Protein AF-A0A3M0CFT3-F1 (afdb_monomer)

Radius of gyration: 33.86 Å; Cα contacts (8 Å, |Δi|>4): 27; chains: 1; bounding box: 54×57×93 Å

Structure (mmCIF, N/CA/C/O backbone):
data_AF-A0A3M0CFT3-F1
#
_entry.id   AF-A0A3M0CFT3-F1
#
loop_
_atom_site.group_PDB
_atom_site.id
_atom_site.type_symbol
_atom_site.label_atom_id
_atom_site.label_alt_id
_atom_site.label_comp_id
_atom_site.label_asym_id
_atom_site.label_entity_id
_atom_site.label_seq_id
_atom_site.pdbx_PDB_ins_code
_atom_site.Cartn_x
_atom_site.Cartn_y
_atom_site.Cartn_z
_atom_site.occupancy
_atom_site.B_iso_or_equiv
_atom_site.auth_seq_id
_atom_site.auth_comp_id
_atom_site.auth_asym_id
_atom_site.auth_atom_id
_atom_site.pdbx_PDB_model_num
ATOM 1 N N . MET A 1 1 ? -23.310 -44.192 -9.454 1.00 47.38 1 MET A N 1
ATOM 2 C CA . MET A 1 1 ? -22.494 -45.035 -10.354 1.00 47.38 1 MET A CA 1
ATOM 3 C C . MET A 1 1 ? -23.302 -45.318 -11.607 1.00 47.38 1 MET A C 1
ATOM 5 O O . MET A 1 1 ? -24.281 -46.041 -11.519 1.00 47.38 1 MET A O 1
ATOM 9 N N . ALA A 1 2 ? -22.932 -44.720 -12.737 1.00 40.00 2 ALA A N 1
ATOM 10 C CA . ALA A 1 2 ? -23.411 -45.119 -14.058 1.00 40.00 2 ALA A CA 1
ATOM 11 C C . ALA A 1 2 ? -22.353 -44.687 -15.081 1.00 40.00 2 ALA A C 1
ATOM 13 O O . ALA A 1 2 ? -22.291 -43.529 -15.481 1.00 40.00 2 ALA A O 1
ATOM 14 N N . GLN A 1 3 ? -21.453 -45.614 -15.410 1.00 40.75 3 GLN A N 1
ATOM 15 C CA . GLN A 1 3 ? -20.578 -45.516 -16.572 1.00 40.75 3 GLN A CA 1
ATOM 16 C C . GLN A 1 3 ? -21.315 -46.139 -17.756 1.00 40.75 3 GLN A C 1
ATOM 18 O O . GLN A 1 3 ? -21.732 -47.291 -17.663 1.00 40.75 3 GLN A O 1
ATOM 23 N N . THR A 1 4 ? -21.388 -45.427 -18.880 1.00 42.91 4 THR A N 1
ATOM 24 C CA . THR A 1 4 ? -21.589 -46.071 -20.182 1.00 42.91 4 THR A CA 1
ATOM 25 C C . THR A 1 4 ? -20.719 -45.387 -21.225 1.00 42.91 4 THR A C 1
ATOM 27 O O . THR A 1 4 ? -20.820 -44.192 -21.483 1.00 42.91 4 THR A O 1
ATOM 30 N N . LYS A 1 5 ? -19.813 -46.196 -21.763 1.00 43.72 5 LYS A N 1
ATOM 31 C CA . LYS A 1 5 ? -18.823 -45.954 -22.807 1.00 43.72 5 LYS A CA 1
ATOM 32 C C . LYS A 1 5 ? -19.470 -46.273 -24.151 1.00 43.72 5 LYS A C 1
ATOM 34 O O . LYS A 1 5 ? -19.984 -47.377 -24.286 1.00 43.72 5 LYS A O 1
ATOM 39 N N . THR A 1 6 ? -19.379 -45.411 -25.163 1.00 37.44 6 THR A N 1
ATOM 40 C CA . THR A 1 6 ? -19.392 -45.848 -26.575 1.00 37.44 6 THR A CA 1
ATOM 41 C C . THR A 1 6 ? -18.666 -44.823 -27.444 1.00 37.44 6 THR A C 1
ATOM 43 O O . THR A 1 6 ? -19.000 -43.643 -27.456 1.00 37.44 6 THR A O 1
ATOM 46 N N . ALA A 1 7 ? -17.633 -45.306 -28.129 1.00 40.47 7 ALA A N 1
ATOM 47 C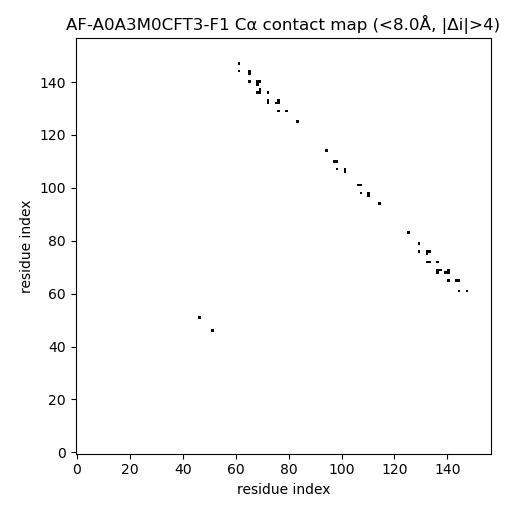 CA . ALA A 1 7 ? -16.863 -44.602 -29.139 1.00 40.47 7 ALA A CA 1
ATOM 48 C C . ALA A 1 7 ? -17.605 -44.620 -30.481 1.00 40.47 7 ALA A C 1
ATOM 50 O O . ALA A 1 7 ? -18.263 -45.608 -30.797 1.00 40.47 7 ALA A O 1
ATOM 51 N N . SER A 1 8 ? -17.407 -43.595 -31.309 1.00 36.44 8 SER A N 1
ATOM 52 C CA . SER A 1 8 ? -17.601 -43.731 -32.752 1.00 36.44 8 SER A CA 1
ATOM 53 C C . SER A 1 8 ? -16.526 -42.939 -33.487 1.00 36.44 8 SER A C 1
ATOM 55 O O . SER A 1 8 ? -16.584 -41.718 -33.606 1.00 36.44 8 SER A O 1
ATOM 57 N N . GLN A 1 9 ? -15.510 -43.671 -33.941 1.00 35.62 9 GLN A N 1
ATOM 58 C CA . GLN A 1 9 ? -14.602 -43.255 -35.001 1.00 35.62 9 GLN A CA 1
ATOM 59 C C . GLN A 1 9 ? -15.404 -43.148 -36.300 1.00 35.62 9 GLN A C 1
ATOM 61 O O . GLN A 1 9 ? -16.132 -44.072 -36.649 1.00 35.62 9 GLN A O 1
ATOM 66 N N . THR A 1 10 ? -15.239 -42.051 -37.035 1.00 33.78 10 THR A N 1
ATOM 67 C CA . THR A 1 10 ? -15.544 -42.023 -38.469 1.00 33.78 10 THR A CA 1
ATOM 68 C C . THR A 1 10 ? -14.298 -41.558 -39.197 1.00 33.78 10 THR A C 1
ATOM 70 O O . THR A 1 10 ? -13.825 -40.438 -39.031 1.00 33.78 10 THR A O 1
ATOM 73 N N . SER A 1 11 ? -13.748 -42.492 -39.959 1.00 37.16 11 SER A N 1
ATOM 74 C CA . SER A 1 11 ? -12.721 -42.306 -40.965 1.00 37.16 11 SER A CA 1
ATOM 75 C C . SER A 1 11 ? -13.270 -41.525 -42.157 1.00 37.16 11 SER A C 1
ATOM 77 O O . SER A 1 11 ? -14.293 -41.913 -42.718 1.00 37.16 11 SER A O 1
ATOM 79 N N . THR A 1 12 ? -12.515 -40.545 -42.643 1.00 33.28 12 THR A N 1
ATOM 80 C CA . THR A 1 12 ? -12.569 -40.156 -44.057 1.00 33.28 12 THR A CA 1
ATOM 81 C C . THR A 1 12 ? -11.146 -40.056 -44.572 1.00 33.28 12 THR A C 1
ATOM 83 O O . THR A 1 12 ? -10.429 -39.085 -44.350 1.00 33.28 12 THR A O 1
ATOM 86 N N . SER A 1 13 ? -10.746 -41.153 -45.207 1.00 37.06 13 SER A N 1
ATOM 87 C CA . SER A 1 13 ? -9.619 -41.247 -46.117 1.00 37.06 13 SER A CA 1
ATOM 88 C C . SER A 1 13 ? -9.967 -40.509 -47.411 1.00 37.06 13 SER A C 1
ATOM 90 O O . SER A 1 13 ? -11.092 -40.623 -47.897 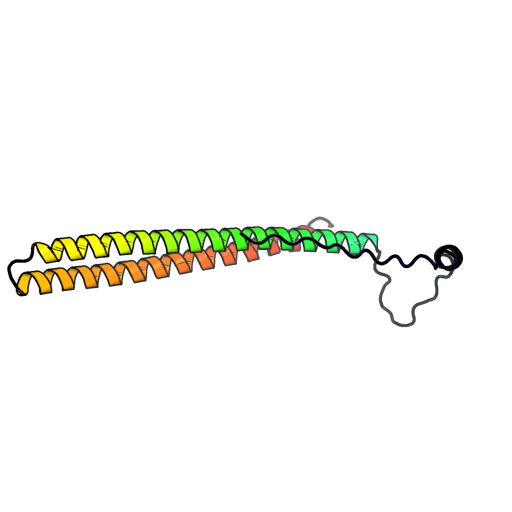1.00 37.06 13 SER A O 1
ATOM 92 N N . GLY A 1 14 ? -8.994 -39.794 -47.977 1.00 35.03 14 GLY A N 1
ATOM 93 C CA . GLY A 1 14 ? -9.012 -39.397 -49.384 1.00 35.03 14 GLY A CA 1
ATOM 94 C C . GLY A 1 14 ? -8.907 -37.899 -49.650 1.00 35.03 14 GLY A C 1
ATOM 95 O O . GLY A 1 14 ? -9.930 -37.262 -49.868 1.00 35.03 14 GLY A O 1
ATOM 96 N N . LYS A 1 15 ? -7.673 -37.367 -49.737 1.00 39.06 15 LYS A N 1
ATOM 97 C CA . LYS A 1 15 ? -7.264 -36.391 -50.780 1.00 39.06 15 LYS A CA 1
ATOM 98 C C . LYS A 1 15 ? -5.748 -36.108 -50.808 1.00 39.06 15 LYS A C 1
ATOM 100 O O . LYS A 1 15 ? -5.316 -34.963 -50.891 1.00 39.06 15 LYS A O 1
ATOM 105 N N . THR A 1 16 ? -4.901 -37.134 -50.768 1.00 38.12 16 THR A N 1
ATOM 106 C CA . THR A 1 16 ? -3.455 -36.997 -51.031 1.00 38.12 16 THR A CA 1
ATOM 107 C C . THR A 1 16 ? -3.179 -37.095 -52.532 1.00 38.12 16 THR A C 1
ATOM 109 O O . THR A 1 16 ? -2.776 -38.143 -53.020 1.00 38.12 16 THR A O 1
ATOM 112 N N . ALA A 1 17 ? -3.453 -36.021 -53.277 1.00 40.12 17 ALA A N 1
ATOM 113 C CA . ALA A 1 17 ? -2.980 -35.868 -54.665 1.00 40.12 17 ALA A CA 1
ATOM 114 C C . ALA A 1 17 ? -2.908 -34.405 -55.157 1.00 40.12 17 ALA A C 1
ATOM 116 O O . ALA A 1 17 ? -2.616 -34.173 -56.321 1.00 40.12 17 ALA A O 1
ATOM 117 N N . ALA A 1 18 ? -3.172 -33.409 -54.301 1.00 40.41 18 ALA A N 1
ATOM 118 C CA . ALA A 1 18 ? -3.172 -31.990 -54.693 1.00 40.41 18 ALA A CA 1
ATOM 119 C C . ALA A 1 18 ? -2.116 -31.139 -53.956 1.00 40.41 18 ALA A C 1
ATOM 121 O O . ALA A 1 18 ? -2.059 -29.929 -54.148 1.00 40.41 18 ALA A O 1
ATOM 122 N N . ALA A 1 19 ? -1.290 -31.755 -53.102 1.00 44.41 19 ALA A N 1
ATOM 123 C CA . ALA A 1 19 ? -0.363 -31.041 -52.222 1.00 44.41 19 ALA A CA 1
ATOM 124 C C . ALA A 1 19 ? 1.092 -30.983 -52.728 1.00 44.41 19 ALA A C 1
ATOM 126 O O . ALA A 1 19 ? 1.862 -30.192 -52.194 1.00 44.41 19 ALA A O 1
ATOM 127 N N . SER A 1 20 ? 1.489 -31.756 -53.753 1.00 47.47 20 SER A N 1
ATOM 128 C CA . SER A 1 20 ? 2.872 -31.692 -54.267 1.00 47.47 20 SER A CA 1
ATOM 129 C C . SER A 1 20 ? 3.065 -30.678 -55.400 1.00 47.47 20 SER A C 1
ATOM 131 O O . SER A 1 20 ? 4.147 -30.114 -55.514 1.00 47.47 20 SER A O 1
ATOM 133 N N . ASP A 1 21 ? 2.021 -30.355 -56.171 1.00 40.84 21 ASP A N 1
ATOM 134 C CA . ASP A 1 21 ? 2.101 -29.333 -57.232 1.00 40.84 21 ASP A CA 1
ATOM 135 C C . ASP A 1 21 ? 2.067 -27.895 -56.685 1.00 40.84 21 ASP A C 1
ATOM 137 O O . ASP A 1 21 ? 2.684 -26.982 -57.238 1.00 40.84 21 ASP A O 1
ATOM 141 N N . ALA A 1 22 ? 1.396 -27.676 -55.549 1.00 44.34 22 ALA A N 1
ATOM 142 C CA . ALA A 1 22 ? 1.347 -26.367 -54.894 1.00 44.34 22 ALA A CA 1
ATOM 143 C C . ALA A 1 22 ? 2.680 -25.984 -54.219 1.00 44.34 22 ALA A C 1
ATOM 145 O O . ALA A 1 22 ? 2.989 -24.797 -54.098 1.00 44.34 22 ALA A O 1
ATOM 146 N N . ALA A 1 23 ? 3.488 -26.977 -53.828 1.00 45.41 23 ALA A N 1
ATOM 147 C CA . ALA A 1 23 ? 4.794 -26.771 -53.202 1.00 45.41 23 ALA A CA 1
ATOM 148 C C . ALA A 1 23 ? 5.902 -26.475 -54.231 1.00 45.41 23 ALA A C 1
ATOM 150 O O . ALA A 1 23 ? 6.835 -25.728 -53.945 1.00 45.41 23 ALA A O 1
ATOM 151 N N . GLN A 1 24 ? 5.788 -26.997 -55.457 1.00 45.59 24 GLN A N 1
ATOM 152 C CA . GLN A 1 24 ? 6.793 -26.754 -56.497 1.00 45.59 24 GLN A CA 1
ATOM 153 C C . GLN A 1 24 ? 6.572 -25.419 -57.229 1.00 45.59 24 GLN A C 1
ATOM 155 O O . GLN A 1 24 ? 7.529 -24.789 -57.681 1.00 45.59 24 GLN A O 1
ATOM 160 N N . LYS A 1 25 ? 5.325 -24.925 -57.271 1.00 41.91 25 LYS A N 1
ATOM 161 C CA . LYS A 1 25 ? 4.987 -23.631 -57.889 1.00 41.91 25 LYS A CA 1
ATOM 162 C C . LYS A 1 25 ? 5.319 -22.416 -57.010 1.00 41.91 25 LYS A C 1
ATOM 164 O O . LYS A 1 25 ? 5.491 -21.323 -57.539 1.00 41.91 25 LYS A O 1
ATOM 169 N N . THR A 1 26 ? 5.453 -22.601 -55.696 1.00 44.72 26 THR A N 1
ATOM 170 C CA . THR A 1 26 ? 5.869 -21.550 -54.748 1.00 44.72 26 THR A CA 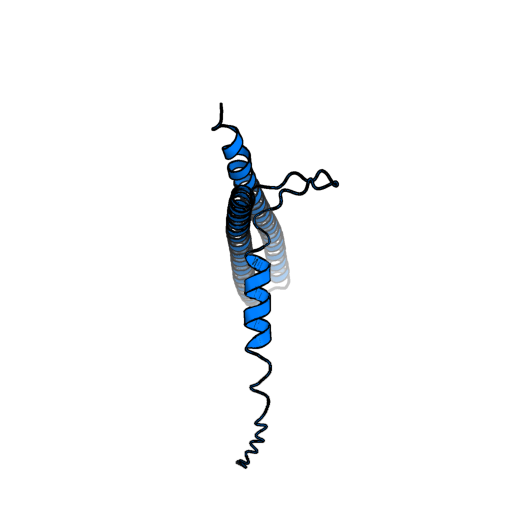1
ATOM 171 C C . THR A 1 26 ? 7.388 -21.431 -54.613 1.00 44.72 26 THR A C 1
ATOM 173 O O . THR A 1 26 ? 7.882 -20.335 -54.373 1.00 44.72 26 THR A O 1
ATOM 176 N N . ALA A 1 27 ? 8.157 -22.495 -54.863 1.00 42.62 27 ALA A N 1
ATOM 177 C CA . ALA A 1 27 ? 9.621 -22.407 -54.895 1.00 42.62 27 ALA A CA 1
ATOM 178 C C . ALA A 1 27 ? 10.137 -21.647 -56.136 1.00 42.62 27 ALA A C 1
ATOM 180 O O . ALA A 1 27 ? 11.070 -20.853 -56.038 1.00 42.62 27 ALA A O 1
ATOM 181 N N . ALA A 1 28 ? 9.483 -21.813 -57.292 1.00 36.81 28 ALA A N 1
ATOM 182 C CA . ALA A 1 28 ? 9.875 -21.136 -58.531 1.00 36.81 28 ALA A CA 1
ATOM 183 C C . ALA A 1 28 ? 9.555 -19.626 -58.551 1.00 36.81 28 ALA A C 1
ATOM 185 O O . ALA A 1 28 ? 10.189 -18.885 -59.300 1.00 36.81 28 ALA A O 1
ATOM 186 N N . SER A 1 29 ? 8.616 -19.141 -57.724 1.00 41.91 29 SER A N 1
ATOM 187 C CA . SER A 1 29 ? 8.320 -17.700 -57.634 1.00 41.91 29 SER A CA 1
ATOM 188 C C . SER A 1 29 ? 9.198 -16.955 -56.627 1.00 41.91 29 SER A C 1
ATOM 190 O O . SER A 1 29 ? 9.215 -15.729 -56.644 1.00 41.91 29 SER A O 1
ATOM 192 N N . VAL A 1 30 ? 9.926 -17.666 -55.758 1.00 45.38 30 VAL A N 1
ATOM 193 C CA . VAL A 1 30 ? 10.843 -17.047 -54.784 1.00 45.38 30 VAL A CA 1
ATOM 194 C C . VAL A 1 30 ? 12.225 -16.812 -55.400 1.00 45.38 30 VAL A C 1
ATOM 196 O O . VAL A 1 30 ? 12.860 -15.809 -55.095 1.00 45.38 30 VAL A O 1
ATOM 199 N N . THR A 1 31 ? 12.676 -17.652 -56.337 1.00 36.06 31 THR A N 1
ATOM 200 C CA . THR A 1 31 ? 13.990 -17.471 -56.988 1.00 36.06 31 THR A CA 1
ATOM 201 C C . THR A 1 31 ? 13.975 -16.446 -58.133 1.00 36.06 31 THR A C 1
ATOM 203 O O . THR A 1 31 ? 15.020 -15.916 -58.493 1.00 36.06 31 THR A O 1
ATOM 206 N N . ALA A 1 32 ? 12.805 -16.104 -58.685 1.00 35.16 32 ALA A N 1
ATOM 207 C CA . ALA A 1 32 ? 12.680 -15.095 -59.746 1.00 35.16 32 ALA A CA 1
ATOM 208 C C . ALA A 1 32 ? 12.543 -13.647 -59.227 1.00 35.16 32 ALA A C 1
ATOM 210 O O . ALA A 1 32 ? 12.557 -12.707 -60.019 1.00 35.16 32 ALA A O 1
ATOM 211 N N . ALA A 1 33 ? 12.421 -13.446 -57.911 1.00 37.88 33 ALA A N 1
ATOM 212 C CA . ALA A 1 33 ? 12.219 -12.124 -57.314 1.00 37.88 33 ALA A CA 1
ATOM 213 C C . ALA A 1 33 ? 13.526 -11.406 -56.915 1.00 37.88 33 ALA A C 1
ATOM 215 O O . ALA A 1 33 ? 13.472 -10.298 -56.391 1.00 37.88 33 ALA A O 1
ATOM 216 N N . THR A 1 34 ? 14.703 -11.993 -57.168 1.00 45.25 34 THR A N 1
ATOM 217 C CA . THR A 1 34 ? 16.003 -11.402 -56.781 1.00 45.25 34 THR A CA 1
ATOM 218 C C . THR A 1 34 ? 16.767 -10.776 -57.953 1.00 45.25 34 THR A C 1
ATOM 220 O O . THR A 1 34 ? 17.954 -10.484 -57.841 1.00 45.25 34 THR A O 1
ATOM 223 N N . THR A 1 35 ? 16.135 -10.543 -59.107 1.00 46.75 35 THR A N 1
ATOM 224 C CA . THR A 1 35 ? 16.833 -9.904 -60.240 1.00 46.75 35 THR A CA 1
ATOM 225 C C . THR A 1 35 ? 15.932 -8.974 -61.044 1.00 46.75 35 THR A C 1
ATOM 227 O O . THR A 1 35 ? 15.798 -9.105 -62.252 1.00 46.75 35 THR A O 1
ATOM 230 N N . ALA A 1 36 ? 15.309 -8.005 -60.376 1.00 37.84 36 ALA A N 1
ATOM 231 C CA . ALA A 1 36 ? 14.808 -6.802 -61.036 1.00 37.84 36 ALA A CA 1
ATOM 232 C C . ALA A 1 36 ? 14.623 -5.690 -60.001 1.00 37.84 36 ALA A C 1
ATOM 234 O O . ALA A 1 36 ? 13.572 -5.566 -59.372 1.00 37.84 36 ALA A O 1
ATOM 235 N N . ALA A 1 37 ? 15.661 -4.870 -59.829 1.00 51.38 37 ALA A N 1
ATOM 236 C CA . ALA A 1 37 ? 15.528 -3.556 -59.219 1.00 51.38 37 ALA A CA 1
ATOM 237 C C . ALA A 1 37 ? 14.556 -2.732 -60.079 1.00 51.38 37 ALA A C 1
ATOM 239 O O . ALA A 1 37 ? 14.929 -2.155 -61.098 1.00 51.38 37 ALA A O 1
ATOM 240 N N . THR A 1 38 ? 13.285 -2.745 -59.690 1.00 45.19 38 THR A N 1
ATOM 241 C CA . THR A 1 38 ? 12.245 -1.897 -60.268 1.00 45.19 38 THR A CA 1
ATOM 242 C C . THR A 1 38 ? 12.195 -0.636 -59.404 1.00 45.19 38 THR A C 1
ATOM 244 O O . THR A 1 38 ? 12.079 -0.771 -58.184 1.00 45.19 38 THR A O 1
ATOM 247 N N . PRO A 1 39 ? 12.313 0.582 -59.961 1.00 45.66 39 PRO A N 1
ATOM 248 C CA . PRO A 1 39 ? 12.196 1.801 -59.170 1.00 45.66 39 PRO A CA 1
ATOM 249 C C . PRO A 1 39 ? 10.768 1.889 -58.625 1.00 45.66 39 PRO A C 1
ATOM 251 O O . PRO A 1 39 ? 9.815 1.994 -59.395 1.00 45.66 39 PRO A O 1
ATOM 254 N N . ASN A 1 40 ? 10.610 1.805 -57.305 1.00 53.75 40 ASN A N 1
ATOM 255 C CA . ASN A 1 40 ? 9.320 1.995 -56.646 1.00 53.75 40 ASN A CA 1
ATOM 256 C C . ASN A 1 40 ? 8.861 3.455 -56.870 1.00 53.75 40 ASN A C 1
ATOM 258 O O . ASN A 1 40 ? 9.581 4.369 -56.466 1.00 53.75 40 ASN A O 1
ATOM 262 N N . PRO A 1 41 ? 7.692 3.718 -57.491 1.00 49.25 41 PRO A N 1
ATOM 263 C CA . PRO A 1 41 ? 7.213 5.080 -57.759 1.00 49.25 41 PRO A CA 1
ATOM 264 C C . PRO A 1 41 ? 6.554 5.743 -56.540 1.00 49.25 41 PRO A C 1
ATOM 266 O O . PRO A 1 41 ? 6.145 6.898 -56.601 1.00 49.25 41 PRO A O 1
ATOM 269 N N . ILE A 1 42 ? 6.458 5.030 -55.419 1.00 58.84 42 ILE A N 1
ATOM 270 C CA . ILE A 1 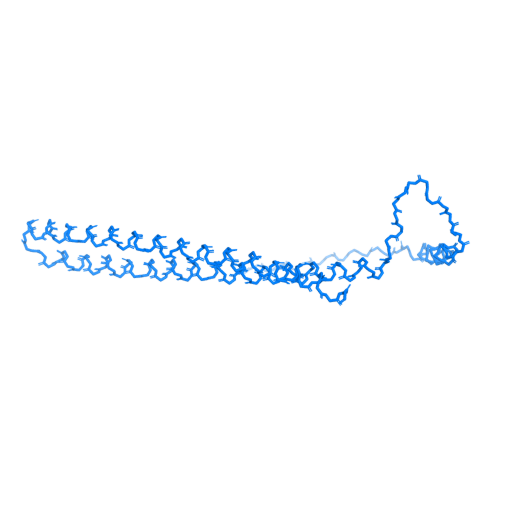42 ? 6.132 5.602 -54.117 1.00 58.84 42 ILE A CA 1
ATOM 271 C C . ILE A 1 42 ? 7.457 5.611 -53.370 1.00 58.84 42 ILE A C 1
ATOM 273 O O . ILE A 1 42 ? 7.993 4.541 -53.093 1.00 58.84 42 ILE A O 1
ATOM 277 N N . GLY A 1 43 ? 8.012 6.801 -53.129 1.00 48.56 43 GLY A N 1
ATOM 278 C CA . GLY A 1 43 ? 9.327 7.032 -52.520 1.00 48.56 43 GLY A CA 1
ATOM 279 C C . GLY A 1 43 ? 9.426 6.599 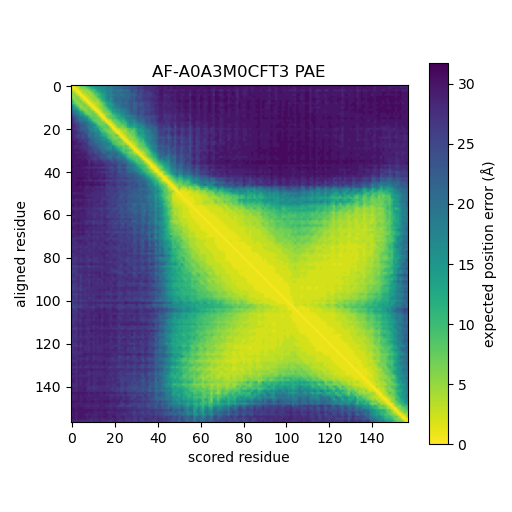-51.056 1.00 48.56 43 GLY A C 1
ATOM 280 O O . GLY A 1 43 ? 9.848 7.378 -50.210 1.00 48.56 43 GLY A O 1
ATOM 281 N N . ILE A 1 44 ? 9.017 5.371 -50.747 1.00 58.69 44 ILE A N 1
ATOM 282 C CA . ILE A 1 44 ? 9.321 4.710 -49.491 1.00 58.69 44 ILE A CA 1
ATOM 283 C C . ILE A 1 44 ? 10.736 4.158 -49.673 1.00 58.69 44 ILE A C 1
ATOM 285 O O . ILE A 1 44 ? 10.925 3.277 -50.521 1.00 58.69 44 ILE A O 1
ATOM 289 N N . PRO A 1 45 ? 11.746 4.696 -48.966 1.00 63.09 45 PRO A N 1
ATOM 290 C CA . PRO A 1 45 ? 13.089 4.145 -49.030 1.00 63.09 45 PRO A CA 1
ATOM 291 C C . PRO A 1 45 ? 13.004 2.659 -48.682 1.00 63.09 45 PRO A C 1
ATOM 293 O O . PRO A 1 45 ? 12.295 2.281 -47.747 1.00 63.09 45 PRO A O 1
ATOM 296 N N . ALA A 1 46 ? 13.682 1.814 -49.460 1.00 61.88 46 ALA A N 1
ATOM 297 C CA . ALA A 1 46 ? 13.837 0.410 -49.117 1.00 61.88 46 ALA A CA 1
ATOM 298 C C . ALA A 1 46 ? 14.533 0.362 -47.752 1.00 61.88 46 ALA A C 1
ATOM 300 O O . ALA A 1 46 ? 15.735 0.607 -47.666 1.00 61.88 46 ALA A O 1
ATOM 301 N N . MET A 1 47 ? 13.765 0.155 -46.679 1.00 61.69 47 MET A N 1
ATOM 302 C CA . MET A 1 47 ? 14.351 -0.057 -45.366 1.00 61.69 47 MET A CA 1
ATOM 303 C C . MET A 1 47 ? 15.160 -1.339 -45.456 1.00 61.69 47 MET A C 1
ATOM 305 O O . MET A 1 47 ? 14.630 -2.389 -45.821 1.00 61.69 47 MET A O 1
ATOM 309 N N . ASP A 1 48 ? 16.449 -1.218 -45.169 1.00 78.06 48 ASP A N 1
ATOM 310 C CA . ASP A 1 48 ? 17.327 -2.359 -45.010 1.00 78.06 48 ASP A CA 1
ATOM 311 C C . ASP A 1 48 ? 16.701 -3.323 -43.988 1.00 78.06 48 ASP A C 1
ATOM 313 O O . ASP A 1 48 ? 16.368 -2.938 -42.863 1.00 78.06 48 ASP A O 1
ATOM 317 N N . GLY A 1 49 ? 16.462 -4.565 -44.415 1.00 75.88 49 GLY A N 1
ATOM 318 C CA . GLY A 1 49 ? 15.798 -5.575 -43.595 1.00 75.88 49 GLY A CA 1
ATOM 319 C C . GLY A 1 49 ? 16.589 -5.888 -42.326 1.00 75.88 49 GLY A C 1
ATOM 320 O O . GLY A 1 49 ? 15.990 -6.185 -41.293 1.00 75.88 49 GLY A O 1
ATOM 321 N N . GLU A 1 50 ? 17.916 -5.754 -42.375 1.00 76.44 50 GLU A N 1
ATOM 322 C CA . GLU A 1 50 ? 18.785 -5.925 -41.212 1.00 76.44 50 GLU A CA 1
ATOM 323 C C . GLU A 1 50 ? 18.606 -4.772 -40.213 1.00 76.44 50 GLU A C 1
ATOM 325 O O . GLU A 1 50 ? 18.338 -5.015 -39.033 1.00 76.44 50 GLU A O 1
ATOM 330 N N . ALA A 1 51 ? 18.612 -3.521 -40.689 1.00 74.25 51 ALA A N 1
ATOM 331 C CA . ALA A 1 51 ? 18.306 -2.347 -39.871 1.00 74.25 51 ALA A CA 1
ATOM 332 C C . ALA A 1 51 ? 16.897 -2.402 -39.246 1.00 74.25 51 ALA A C 1
ATOM 334 O O . ALA A 1 51 ? 16.719 -2.065 -38.072 1.00 74.25 51 ALA A O 1
ATOM 335 N N . PHE A 1 52 ? 15.894 -2.879 -39.991 1.00 80.06 52 PHE A N 1
ATOM 336 C CA . PHE A 1 52 ? 14.532 -3.055 -39.477 1.00 80.06 52 PHE A CA 1
ATOM 337 C C . PHE A 1 52 ? 14.455 -4.119 -38.372 1.00 80.06 52 PHE A C 1
ATOM 339 O O . PHE A 1 52 ? 13.809 -3.902 -37.342 1.00 80.06 52 PHE A O 1
ATOM 346 N N . MET A 1 53 ? 15.127 -5.260 -38.549 1.00 82.88 53 MET A N 1
ATOM 347 C CA . MET A 1 53 ? 15.174 -6.322 -37.538 1.00 82.88 53 MET A CA 1
ATOM 348 C C . MET A 1 53 ? 15.938 -5.884 -36.282 1.00 82.88 53 MET A C 1
ATOM 350 O O . MET A 1 53 ? 15.507 -6.190 -35.166 1.00 82.88 53 MET A O 1
ATOM 354 N N . ALA A 1 54 ? 17.023 -5.120 -36.435 1.00 78.75 54 ALA A N 1
ATOM 355 C CA . ALA A 1 54 ? 17.775 -4.554 -35.317 1.00 78.75 54 ALA A CA 1
ATOM 356 C C . ALA A 1 54 ? 16.934 -3.549 -34.509 1.00 78.75 54 ALA A C 1
ATOM 358 O O . ALA A 1 54 ? 16.888 -3.630 -33.280 1.00 78.75 54 ALA A O 1
ATOM 359 N N . LEU A 1 55 ? 16.212 -2.649 -35.188 1.00 80.06 55 LEU A N 1
ATOM 360 C CA . LEU A 1 55 ? 15.290 -1.707 -34.547 1.00 80.06 55 LEU A CA 1
ATOM 361 C C . LEU A 1 55 ? 14.146 -2.438 -33.829 1.00 80.06 55 LEU A C 1
ATOM 363 O O . LEU A 1 55 ? 13.822 -2.124 -32.685 1.00 80.06 55 LEU A O 1
ATOM 367 N N . SER A 1 56 ? 13.571 -3.456 -34.471 1.00 83.38 56 SER A N 1
ATOM 368 C CA . SER A 1 56 ? 12.492 -4.264 -33.892 1.00 83.38 56 SER A CA 1
ATOM 369 C C . SER A 1 56 ? 12.948 -5.008 -32.636 1.00 83.38 56 SER A C 1
ATOM 371 O O . SER A 1 56 ? 12.234 -5.027 -31.637 1.00 83.38 56 SER A O 1
ATOM 373 N N . THR A 1 57 ? 14.161 -5.567 -32.651 1.00 86.25 57 THR A N 1
ATOM 374 C CA . THR A 1 57 ? 14.734 -6.275 -31.496 1.00 86.25 57 THR A CA 1
ATOM 375 C C . THR A 1 57 ? 14.929 -5.337 -30.304 1.00 86.25 57 THR A C 1
ATOM 377 O O . THR A 1 57 ? 14.549 -5.689 -29.188 1.00 86.25 57 THR A O 1
ATOM 380 N N . LYS A 1 58 ? 15.448 -4.123 -30.534 1.00 80.12 58 LYS A N 1
ATOM 381 C CA . LYS A 1 58 ? 15.607 -3.101 -29.485 1.00 80.12 58 LYS A CA 1
ATOM 382 C C . LYS A 1 58 ? 14.265 -2.662 -28.899 1.00 80.12 58 LYS A C 1
ATOM 384 O O . LYS A 1 58 ? 14.118 -2.619 -27.684 1.00 80.12 58 LYS A O 1
ATOM 389 N N . ASN A 1 59 ? 13.263 -2.428 -29.746 1.00 82.38 59 ASN A N 1
ATOM 390 C CA . ASN A 1 59 ? 11.922 -2.058 -29.285 1.00 82.38 59 ASN A CA 1
ATOM 391 C C . ASN A 1 59 ? 11.277 -3.162 -28.431 1.00 82.38 59 ASN A C 1
ATOM 393 O O . ASN A 1 59 ? 10.641 -2.865 -27.422 1.00 82.38 59 ASN A O 1
ATOM 397 N N . ILE A 1 60 ? 11.458 -4.435 -28.802 1.00 87.00 60 ILE A N 1
ATOM 398 C CA . ILE A 1 60 ? 10.960 -5.572 -28.013 1.00 87.00 60 ILE A CA 1
ATOM 399 C C . ILE A 1 60 ? 11.690 -5.663 -26.665 1.00 87.00 60 ILE A C 1
ATOM 401 O O . ILE A 1 60 ? 11.047 -5.921 -25.649 1.00 87.00 60 ILE A O 1
ATOM 405 N N . GLN A 1 61 ? 13.005 -5.422 -26.627 1.00 85.62 61 GLN A N 1
ATOM 406 C CA . GLN A 1 61 ? 13.773 -5.407 -25.375 1.00 85.62 61 GLN A CA 1
ATOM 407 C C . GLN A 1 61 ? 13.336 -4.272 -24.440 1.00 85.62 61 GLN A C 1
ATOM 409 O O . GLN A 1 61 ? 13.075 -4.534 -23.266 1.00 85.62 61 GLN A O 1
ATOM 414 N N . ALA A 1 62 ? 13.175 -3.054 -24.963 1.00 84.12 62 ALA A N 1
ATOM 415 C CA . ALA A 1 62 ? 12.676 -1.912 -24.198 1.00 84.12 62 ALA A CA 1
ATOM 416 C C . ALA A 1 62 ? 11.261 -2.175 -23.644 1.00 84.12 62 ALA A C 1
ATOM 418 O O . ALA A 1 62 ? 10.995 -1.950 -22.464 1.00 84.12 62 ALA A O 1
ATOM 419 N N . LEU A 1 63 ? 10.364 -2.741 -24.464 1.00 85.62 63 LEU A N 1
ATOM 420 C CA . LEU A 1 63 ? 9.017 -3.126 -24.032 1.00 85.62 63 LEU A CA 1
ATOM 421 C C . LEU A 1 63 ? 9.041 -4.206 -22.939 1.00 85.62 63 LEU A C 1
ATOM 423 O O . LEU A 1 63 ? 8.254 -4.137 -21.993 1.00 85.62 63 LEU A O 1
ATOM 427 N N . SER A 1 64 ? 9.933 -5.195 -23.053 1.00 88.06 64 SER A N 1
ATOM 428 C CA . SER A 1 64 ? 10.090 -6.243 -22.038 1.00 88.06 64 SER A CA 1
ATOM 429 C C . SER A 1 64 ? 10.517 -5.654 -20.693 1.00 88.06 64 SER A C 1
ATOM 431 O O . SER A 1 64 ? 9.905 -5.974 -19.681 1.00 88.06 64 SER A O 1
ATOM 433 N N . ARG A 1 65 ? 11.503 -4.748 -20.676 1.00 84.75 65 ARG A N 1
ATOM 434 C CA . ARG A 1 65 ? 11.971 -4.097 -19.439 1.00 84.75 65 ARG A CA 1
ATOM 435 C C . ARG A 1 65 ? 10.915 -3.194 -18.817 1.00 84.75 65 ARG A C 1
ATOM 437 O O . ARG A 1 65 ? 10.645 -3.300 -17.626 1.00 84.75 65 ARG A O 1
ATOM 444 N N . MET A 1 66 ? 10.236 -2.385 -19.632 1.00 83.94 66 MET A N 1
ATOM 445 C CA . MET A 1 66 ? 9.113 -1.571 -19.160 1.00 83.94 66 MET A CA 1
ATOM 446 C C . MET A 1 66 ? 8.023 -2.448 -18.527 1.00 83.94 66 MET A C 1
ATOM 448 O O . MET A 1 66 ? 7.441 -2.078 -17.508 1.00 83.94 66 MET A O 1
ATOM 452 N N . SER A 1 67 ? 7.768 -3.628 -19.104 1.00 87.06 67 SER A N 1
ATOM 453 C CA . SER A 1 67 ? 6.830 -4.601 -18.537 1.00 87.06 67 SER A CA 1
ATOM 454 C C . SER A 1 67 ? 7.319 -5.143 -17.193 1.00 87.06 67 SER A C 1
ATOM 456 O O . SER A 1 67 ? 6.521 -5.226 -16.263 1.00 87.06 67 SER A O 1
ATOM 458 N N . ASP A 1 68 ? 8.612 -5.443 -17.051 1.00 90.12 68 ASP A N 1
ATOM 459 C CA . ASP A 1 68 ? 9.200 -5.899 -15.786 1.00 90.12 68 ASP A CA 1
ATOM 460 C C . ASP A 1 68 ? 9.093 -4.832 -14.685 1.00 90.12 68 ASP A C 1
ATOM 462 O O . ASP A 1 68 ? 8.655 -5.138 -13.570 1.00 90.12 68 ASP A O 1
ATOM 466 N N . VAL A 1 69 ? 9.418 -3.569 -14.990 1.00 89.31 69 VAL A N 1
ATOM 467 C CA . VAL A 1 69 ? 9.280 -2.445 -14.045 1.00 89.31 69 VAL A CA 1
ATOM 468 C C . VAL A 1 69 ? 7.823 -2.239 -13.655 1.00 89.31 69 VAL A C 1
ATOM 470 O O . VAL A 1 69 ? 7.511 -2.102 -12.471 1.00 89.31 69 VAL A O 1
ATOM 473 N N . PHE A 1 70 ? 6.914 -2.264 -14.630 1.00 87.69 70 PHE A N 1
ATOM 474 C CA . PHE A 1 70 ? 5.488 -2.112 -14.375 1.00 87.69 70 PHE A CA 1
ATOM 475 C C . PHE A 1 70 ? 4.945 -3.236 -13.484 1.00 87.69 70 PHE A C 1
ATOM 477 O O . PHE A 1 70 ? 4.291 -2.960 -12.479 1.00 87.69 70 PHE A O 1
ATOM 484 N N . LEU A 1 71 ? 5.241 -4.497 -13.810 1.00 91.88 71 LEU A N 1
ATOM 485 C CA . LEU A 1 71 ? 4.782 -5.654 -13.037 1.00 91.88 71 LEU A CA 1
ATOM 486 C C . LEU A 1 71 ? 5.357 -5.652 -11.620 1.00 91.88 71 LEU A C 1
ATOM 488 O O . LEU A 1 71 ? 4.623 -5.904 -10.663 1.00 91.88 71 LEU A O 1
ATOM 492 N N . THR A 1 72 ? 6.637 -5.305 -11.472 1.00 91.88 72 THR A N 1
ATOM 493 C CA . THR A 1 72 ? 7.272 -5.132 -10.158 1.00 91.88 72 THR A CA 1
ATOM 494 C C . THR A 1 72 ? 6.589 -4.017 -9.370 1.00 91.88 72 THR A C 1
ATOM 496 O O . THR A 1 72 ? 6.284 -4.178 -8.189 1.00 91.88 72 THR A O 1
ATOM 499 N N . GLY A 1 73 ? 6.276 -2.901 -10.029 1.00 90.50 73 GLY A N 1
ATOM 500 C CA . GLY A 1 73 ? 5.571 -1.790 -9.410 1.00 90.50 73 GLY A CA 1
ATOM 501 C C . GLY A 1 73 ? 4.172 -2.163 -8.918 1.00 90.50 73 GLY A C 1
ATOM 502 O O . GLY A 1 73 ? 3.813 -1.854 -7.781 1.00 90.50 73 GLY A O 1
ATOM 503 N N . VAL A 1 74 ? 3.405 -2.892 -9.735 1.00 89.62 74 VAL A N 1
ATOM 504 C CA . VAL A 1 74 ? 2.085 -3.423 -9.359 1.00 89.62 74 VAL A CA 1
ATOM 505 C C . VAL A 1 74 ? 2.198 -4.388 -8.179 1.00 89.62 74 VAL A C 1
ATOM 507 O O . VAL A 1 74 ? 1.401 -4.297 -7.245 1.00 89.62 74 VAL A O 1
ATOM 510 N N . ALA A 1 75 ? 3.192 -5.278 -8.183 1.00 93.31 75 ALA A N 1
ATOM 511 C CA . ALA A 1 75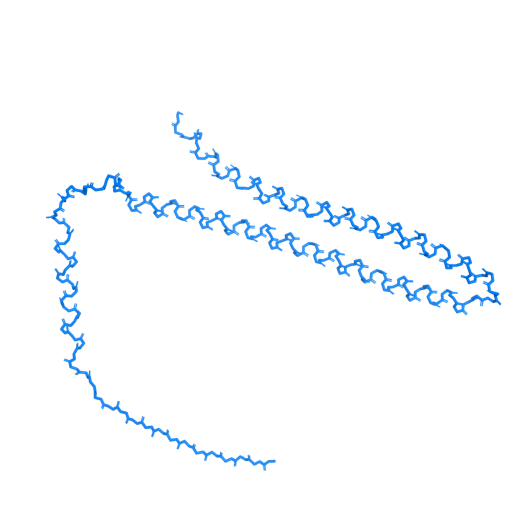 ? 3.423 -6.207 -7.081 1.00 93.31 75 ALA A CA 1
ATOM 512 C C . ALA A 1 75 ? 3.722 -5.470 -5.764 1.00 93.31 75 ALA A C 1
ATOM 514 O O . ALA A 1 75 ? 3.149 -5.815 -4.732 1.00 93.31 75 ALA A O 1
ATOM 515 N N . ASN A 1 76 ? 4.539 -4.414 -5.804 1.00 92.31 76 ASN A N 1
ATOM 516 C CA . ASN A 1 76 ? 4.859 -3.602 -4.627 1.00 92.31 76 ASN A CA 1
ATOM 517 C C . ASN A 1 76 ? 3.622 -2.880 -4.073 1.00 92.31 76 ASN A C 1
ATOM 519 O O . ASN A 1 76 ? 3.359 -2.936 -2.873 1.00 92.31 76 ASN A O 1
ATOM 523 N N . VAL A 1 77 ? 2.822 -2.256 -4.944 1.00 90.50 77 VAL A N 1
ATOM 524 C CA . VAL A 1 77 ? 1.557 -1.604 -4.555 1.00 90.50 77 VAL A CA 1
ATOM 525 C C . VAL A 1 77 ? 0.590 -2.616 -3.937 1.00 90.50 77 VAL A C 1
ATOM 527 O O . VAL A 1 77 ? -0.013 -2.348 -2.900 1.00 90.50 77 VAL A O 1
ATOM 530 N N . HIS A 1 78 ? 0.457 -3.796 -4.546 1.00 91.56 78 HIS A N 1
ATOM 531 C CA . HIS A 1 78 ? -0.422 -4.847 -4.041 1.00 91.56 78 HIS A CA 1
ATOM 532 C C . HIS A 1 78 ? 0.046 -5.411 -2.694 1.00 91.56 78 HIS A C 1
ATOM 534 O O . HIS A 1 78 ? -0.777 -5.650 -1.806 1.00 91.56 78 HIS A O 1
ATOM 540 N N . SER A 1 79 ? 1.357 -5.600 -2.530 1.00 95.00 79 SER A N 1
ATOM 541 C CA . SER A 1 79 ? 1.954 -6.026 -1.266 1.00 95.00 79 SER A CA 1
ATOM 542 C C . SER A 1 79 ? 1.623 -5.036 -0.157 1.00 95.00 79 SER A C 1
ATOM 544 O O . SER A 1 79 ? 1.180 -5.447 0.912 1.00 95.00 79 SER A O 1
ATOM 546 N N . GLU A 1 80 ? 1.772 -3.735 -0.410 1.00 94.62 80 GLU A N 1
ATOM 547 C CA . GLU A 1 80 ? 1.501 -2.734 0.621 1.00 94.62 80 GLU A CA 1
ATOM 548 C C . GLU A 1 80 ? 0.024 -2.571 0.936 1.00 94.62 80 GLU A C 1
ATOM 550 O O . GLU A 1 80 ? -0.340 -2.478 2.106 1.00 94.62 80 GLU A O 1
ATOM 555 N N . LEU A 1 81 ? -0.846 -2.667 -0.068 1.00 92.56 81 LEU A N 1
ATOM 556 C CA . LEU A 1 81 ? -2.283 -2.712 0.177 1.00 92.56 81 LEU A CA 1
ATOM 557 C C . LEU A 1 81 ? -2.671 -3.922 1.044 1.00 92.56 81 LEU A C 1
ATOM 559 O O . LEU A 1 81 ? -3.478 -3.793 1.963 1.00 92.56 81 LEU A O 1
ATOM 563 N N . SER A 1 82 ? -2.082 -5.092 0.786 1.00 95.19 82 SER A N 1
ATOM 564 C CA . SER A 1 82 ? -2.349 -6.312 1.561 1.00 95.19 82 SER A CA 1
ATOM 565 C C . SER A 1 82 ? -1.842 -6.203 3.001 1.00 95.19 82 SER A C 1
ATOM 567 O O . SER A 1 82 ? -2.539 -6.608 3.937 1.00 95.19 82 SER A O 1
ATOM 569 N N . ASN A 1 83 ? -0.656 -5.616 3.190 1.00 95.75 83 ASN A N 1
ATOM 570 C CA . ASN A 1 83 ? -0.096 -5.329 4.509 1.00 95.75 83 ASN A CA 1
ATOM 571 C C . ASN A 1 83 ? -0.986 -4.358 5.289 1.00 95.75 83 ASN A C 1
ATOM 573 O O . ASN A 1 83 ? -1.289 -4.608 6.456 1.00 95.75 83 ASN A O 1
ATOM 577 N N . PHE A 1 84 ? -1.447 -3.288 4.637 1.00 95.12 84 PHE A N 1
ATOM 578 C CA . PHE A 1 84 ? -2.344 -2.311 5.241 1.00 95.12 84 PHE A CA 1
ATOM 579 C C . PHE A 1 84 ? -3.664 -2.945 5.689 1.00 95.12 84 PHE A C 1
ATOM 581 O O . PHE A 1 84 ? -4.048 -2.808 6.847 1.00 95.12 84 PHE A O 1
ATOM 588 N N . VAL A 1 85 ? -4.329 -3.703 4.810 1.00 96.00 85 VAL A N 1
ATOM 589 C CA . VAL A 1 85 ? -5.592 -4.384 5.143 1.00 96.00 85 VAL A CA 1
ATOM 590 C C . VAL A 1 85 ? -5.408 -5.361 6.304 1.00 96.00 85 VAL A C 1
ATOM 592 O O . VAL A 1 85 ? -6.246 -5.413 7.202 1.00 96.00 85 VAL A O 1
ATOM 595 N N . SER A 1 86 ? -4.306 -6.114 6.314 1.00 96.81 86 SER A N 1
ATOM 596 C CA . SER A 1 86 ? -4.016 -7.068 7.391 1.00 96.81 86 SER A CA 1
ATOM 597 C C . SER A 1 86 ? -3.813 -6.364 8.733 1.00 96.81 86 SER A C 1
ATOM 599 O O . SER A 1 86 ? -4.369 -6.796 9.742 1.00 96.81 86 SER A O 1
ATOM 601 N N . ARG A 1 87 ? -3.061 -5.255 8.743 1.00 96.31 87 ARG A N 1
ATOM 602 C CA . ARG A 1 87 ? -2.851 -4.431 9.939 1.00 96.31 87 ARG A CA 1
ATOM 603 C C . ARG A 1 87 ? -4.168 -3.834 10.444 1.00 96.31 87 ARG A C 1
ATOM 605 O O . ARG A 1 87 ? -4.503 -4.006 11.612 1.00 96.31 87 ARG A O 1
ATOM 612 N N . ARG A 1 88 ? -4.964 -3.250 9.548 1.00 94.75 88 ARG A N 1
ATOM 613 C CA . ARG A 1 88 ? -6.254 -2.638 9.886 1.00 94.75 88 ARG A CA 1
ATOM 614 C C . ARG A 1 88 ? -7.249 -3.646 10.464 1.00 94.75 88 ARG A C 1
ATOM 616 O O . ARG A 1 88 ? -7.982 -3.326 11.396 1.00 94.75 88 ARG A O 1
ATOM 623 N N . LEU A 1 89 ? -7.256 -4.872 9.939 1.00 97.00 89 LEU A N 1
ATOM 624 C CA . LEU A 1 89 ? -8.083 -5.953 10.472 1.00 97.00 89 LEU A CA 1
ATOM 625 C C . LEU A 1 89 ? -7.667 -6.331 11.900 1.00 97.00 89 LEU A C 1
ATOM 627 O O . LEU A 1 89 ? -8.529 -6.567 12.744 1.00 97.00 89 LEU A O 1
ATOM 631 N N . GLN A 1 90 ? -6.362 -6.377 12.175 1.00 96.50 90 GLN A N 1
ATOM 632 C CA . GLN A 1 90 ? -5.856 -6.636 13.521 1.00 96.50 90 GLN A CA 1
ATOM 633 C C . GLN A 1 90 ? -6.286 -5.529 14.494 1.00 96.50 90 GLN A C 1
ATOM 635 O O . GLN A 1 90 ? -6.803 -5.829 15.567 1.00 96.50 90 GLN A O 1
ATOM 640 N N . GLU A 1 91 ? -6.170 -4.265 14.094 1.00 95.81 91 GLU A N 1
ATOM 641 C CA . GLU A 1 91 ? -6.619 -3.121 14.898 1.00 95.81 91 GLU A CA 1
ATOM 642 C C . GLU A 1 91 ? -8.130 -3.123 15.143 1.00 95.81 91 GLU A C 1
ATOM 644 O O . GLU A 1 91 ? -8.571 -2.791 16.240 1.00 95.81 91 GLU A O 1
ATOM 649 N N . ASP A 1 92 ? -8.940 -3.522 14.157 1.00 96.31 92 ASP A N 1
ATOM 650 C CA . ASP A 1 92 ? -10.386 -3.689 14.338 1.00 96.31 92 ASP A CA 1
ATOM 651 C C . ASP A 1 92 ? -10.706 -4.753 15.397 1.00 96.31 92 ASP A C 1
ATOM 653 O O . ASP A 1 92 ? -11.601 -4.559 16.225 1.00 96.31 92 ASP A O 1
ATOM 657 N N . ILE A 1 93 ? -9.975 -5.871 15.394 1.00 97.25 93 ILE A N 1
ATOM 658 C CA . ILE A 1 93 ? -10.118 -6.929 16.403 1.00 97.25 93 ILE A CA 1
ATOM 659 C C . ILE A 1 93 ? -9.700 -6.405 17.781 1.00 97.25 93 ILE A C 1
ATOM 661 O O . ILE A 1 93 ? -10.421 -6.599 18.765 1.00 97.25 93 ILE A O 1
ATOM 665 N N . ASP A 1 94 ? -8.569 -5.705 17.858 1.00 96.12 94 ASP A N 1
ATOM 666 C CA . ASP A 1 94 ? -8.052 -5.148 19.107 1.00 96.12 94 ASP A CA 1
ATOM 667 C C . ASP A 1 94 ? -8.987 -4.071 19.675 1.00 96.12 94 ASP A C 1
ATOM 669 O O . ASP A 1 94 ? -9.220 -4.023 20.887 1.00 96.12 94 ASP A O 1
ATOM 673 N N . PHE A 1 95 ? -9.599 -3.264 18.807 1.00 96.38 95 PHE A N 1
ATOM 674 C CA . PHE A 1 95 ? -10.621 -2.290 19.171 1.00 96.38 95 PHE A CA 1
ATOM 675 C C . PHE A 1 95 ? -11.896 -2.962 19.695 1.00 96.38 95 PHE A C 1
ATOM 677 O O . PHE A 1 95 ? -12.417 -2.579 20.739 1.00 96.38 95 PHE A O 1
ATOM 684 N N . GLN A 1 96 ? -12.391 -4.020 19.048 1.00 96.50 96 GLN A N 1
ATOM 685 C CA . GLN A 1 96 ? -13.537 -4.774 19.577 1.00 96.50 96 GLN A CA 1
ATOM 686 C C . GLN A 1 96 ? -13.230 -5.383 20.950 1.00 96.50 96 GLN A C 1
ATOM 688 O O . GLN A 1 96 ? -14.071 -5.370 21.855 1.00 96.50 96 GLN A O 1
ATOM 693 N N . HIS A 1 97 ? -12.008 -5.880 21.137 1.00 96.56 97 HIS A N 1
ATOM 694 C CA . HIS A 1 97 ? -11.569 -6.389 22.426 1.00 96.56 97 HIS A CA 1
ATOM 695 C C . HIS A 1 97 ? -11.449 -5.278 23.479 1.00 96.56 97 HIS A C 1
ATOM 697 O O . HIS A 1 97 ? -11.798 -5.511 24.638 1.00 96.56 97 HIS A O 1
ATOM 703 N N . SER A 1 98 ? -11.015 -4.067 23.116 1.00 95.19 98 SER A N 1
ATOM 704 C CA . SER A 1 98 ? -10.981 -2.934 24.050 1.00 95.19 98 SER A CA 1
ATOM 705 C C . SER A 1 98 ? -12.389 -2.487 24.449 1.00 95.19 98 SER A C 1
ATOM 707 O O . SER A 1 98 ? -12.639 -2.304 25.640 1.00 95.19 98 SER A O 1
ATOM 709 N N . LEU A 1 99 ? -13.339 -2.464 23.509 1.00 96.00 99 LEU A N 1
ATOM 710 C CA . LEU A 1 99 ? -14.748 -2.176 23.793 1.00 96.00 99 LEU A CA 1
ATOM 711 C C . LEU A 1 99 ? -15.372 -3.168 24.783 1.00 96.00 99 LEU A C 1
ATOM 713 O O . LEU A 1 99 ? -16.178 -2.769 25.620 1.00 96.00 99 LEU A O 1
ATOM 717 N N . SER A 1 100 ? -14.976 -4.446 24.743 1.00 96.31 100 SER A N 1
ATOM 718 C CA . SER A 1 100 ? -15.473 -5.460 25.689 1.00 96.31 100 SER A CA 1
ATOM 719 C C . SER A 1 100 ? -15.072 -5.202 27.150 1.00 96.31 100 SER A C 1
ATOM 721 O O . SER A 1 100 ? -15.672 -5.769 28.064 1.00 96.31 100 SER A O 1
ATOM 723 N N . LYS A 1 101 ? -14.067 -4.346 27.378 1.00 96.00 101 LYS A N 1
ATOM 724 C CA . LYS A 1 101 ? -13.559 -3.980 28.709 1.00 96.00 101 LYS A CA 1
ATOM 725 C C . LYS A 1 101 ? -14.174 -2.687 29.248 1.00 96.00 101 LYS A C 1
ATOM 727 O O . LYS A 1 101 ? -13.975 -2.380 30.421 1.00 96.00 101 LYS A O 1
ATOM 732 N N . CYS A 1 102 ? -14.887 -1.928 28.418 1.00 96.25 102 CYS A N 1
ATOM 733 C CA . CYS A 1 102 ? -15.531 -0.685 28.825 1.00 96.25 102 CYS A CA 1
ATOM 734 C C . CYS A 1 102 ? -16.670 -0.970 29.814 1.00 96.25 102 CYS A C 1
ATOM 736 O O . CYS A 1 102 ? -17.486 -1.866 29.601 1.00 96.25 102 CYS A O 1
ATOM 738 N N . THR A 1 103 ? -16.742 -0.187 30.892 1.00 97.00 103 THR A N 1
ATOM 739 C CA . THR A 1 103 ? -17.777 -0.354 31.933 1.00 97.00 103 THR A CA 1
ATOM 740 C C . THR A 1 103 ? -18.824 0.748 31.894 1.00 97.00 103 THR A C 1
ATOM 742 O O . THR A 1 103 ? -19.921 0.582 32.432 1.00 97.00 103 THR A O 1
ATOM 745 N N . SER A 1 104 ? -18.506 1.859 31.227 1.00 96.81 104 SER A N 1
ATOM 746 C CA . SER A 1 104 ? -19.395 2.996 31.058 1.00 96.81 104 SER A CA 1
ATOM 747 C C . SER A 1 104 ? -19.564 3.372 29.578 1.00 96.81 104 SER A C 1
ATOM 749 O O . SER A 1 104 ? -18.658 3.161 28.768 1.00 96.81 104 SER A O 1
ATOM 751 N N . PRO A 1 105 ? -20.699 3.987 29.199 1.00 93.31 105 PRO A N 1
ATOM 752 C CA . PRO A 1 105 ? -20.858 4.580 27.871 1.00 93.31 105 PRO A CA 1
ATOM 753 C C . PRO A 1 105 ? -19.838 5.690 27.565 1.00 93.31 105 PRO A C 1
ATOM 755 O O . PRO A 1 105 ? -19.542 5.935 26.398 1.00 93.31 105 PRO A O 1
ATOM 758 N N . GLY A 1 106 ? -19.307 6.361 28.595 1.00 96.31 106 GLY A N 1
ATOM 759 C CA . GLY A 1 106 ? -18.260 7.373 28.440 1.00 96.31 106 GLY A CA 1
ATOM 760 C C . GLY A 1 106 ? -16.952 6.763 27.938 1.00 96.31 106 GLY A C 1
ATOM 761 O O . GLY A 1 106 ? -16.379 7.279 26.983 1.00 96.31 106 GLY A O 1
ATOM 762 N N . ASP A 1 107 ? -16.560 5.616 28.503 1.00 95.38 107 ASP A N 1
ATOM 763 C CA . ASP A 1 107 ? -15.354 4.871 28.111 1.00 95.38 107 ASP A CA 1
ATOM 764 C C . ASP A 1 107 ? -15.430 4.461 26.631 1.00 95.38 107 ASP A C 1
ATOM 766 O O . ASP A 1 107 ? -14.452 4.548 25.894 1.00 95.38 107 ASP A O 1
ATOM 770 N N . VAL A 1 108 ? -16.620 4.046 26.176 1.00 95.69 108 VAL A N 1
ATOM 771 C CA . VAL A 1 108 ? -16.861 3.670 24.774 1.00 95.69 108 VAL A CA 1
ATOM 772 C C . VAL A 1 108 ? -16.668 4.866 23.845 1.00 95.69 108 VAL A C 1
ATOM 774 O O . VAL A 1 108 ? -16.035 4.731 22.799 1.00 95.69 108 VAL A O 1
ATOM 777 N N . LEU A 1 109 ? -17.205 6.036 24.208 1.00 96.44 109 LEU A N 1
ATOM 778 C CA . LEU A 1 109 ? -17.088 7.243 23.389 1.00 96.44 109 LEU A CA 1
ATOM 779 C C . LEU A 1 109 ? -15.634 7.719 23.293 1.00 96.44 109 LEU A C 1
ATOM 781 O O . LEU A 1 109 ? -15.179 8.078 22.207 1.00 96.44 109 LEU A O 1
ATOM 785 N N . GLU A 1 110 ? -14.907 7.696 24.411 1.00 95.94 110 GLU A N 1
ATOM 786 C CA . GLU A 1 110 ? -13.482 8.023 24.452 1.00 95.94 110 GLU A CA 1
ATOM 787 C C . GLU A 1 110 ? -12.684 7.079 23.547 1.00 95.94 110 GLU A C 1
ATOM 789 O O . GLU A 1 110 ? -12.002 7.541 22.628 1.00 95.94 110 GLU A O 1
ATOM 794 N N . GLN A 1 111 ? -12.857 5.766 23.717 1.00 95.12 111 GLN A N 1
ATOM 795 C CA . GLN A 1 111 ? -12.158 4.758 22.923 1.00 95.12 111 GLN A CA 1
ATOM 796 C C . GLN A 1 111 ? -12.477 4.883 21.426 1.00 95.12 111 GLN A C 1
ATOM 798 O O . GLN A 1 111 ? -11.581 4.773 20.588 1.00 95.12 111 GLN A O 1
ATOM 803 N N . TYR A 1 112 ? -13.738 5.156 21.079 1.00 95.25 112 TYR A N 1
ATOM 804 C CA . TYR A 1 112 ? -14.160 5.375 19.696 1.00 95.25 112 TYR A CA 1
ATOM 805 C C . TYR A 1 112 ? -13.518 6.631 19.094 1.00 95.25 112 TYR A C 1
ATOM 807 O O . TYR A 1 112 ? -13.104 6.621 17.937 1.00 95.25 112 TYR A O 1
ATOM 815 N N . SER A 1 113 ? -13.407 7.715 19.869 1.00 95.62 113 SER A N 1
ATOM 816 C CA . SER A 1 113 ? -12.793 8.960 19.397 1.00 95.62 113 SER A CA 1
ATOM 817 C C . SER A 1 113 ? -11.313 8.788 19.049 1.00 95.62 113 SER A C 1
ATOM 819 O O . SER A 1 113 ? -10.889 9.245 17.987 1.00 95.62 113 SER A O 1
ATOM 821 N N . VAL A 1 114 ? -10.562 8.076 19.895 1.00 95.12 114 VAL A N 1
ATOM 822 C CA . VAL A 1 114 ? -9.141 7.768 19.677 1.00 95.12 114 VAL A CA 1
ATOM 823 C C . VAL A 1 114 ? -8.988 6.900 18.435 1.00 95.12 114 VAL A C 1
ATOM 825 O O . VAL A 1 114 ? -8.282 7.265 17.500 1.00 95.12 114 VAL A O 1
ATOM 828 N N . PHE A 1 115 ? -9.763 5.819 18.366 1.00 94.81 115 PHE A N 1
ATOM 829 C CA . PHE A 1 115 ? -9.759 4.908 17.230 1.00 94.81 115 PHE A CA 1
ATOM 830 C C . PHE A 1 115 ? -10.052 5.610 15.894 1.00 94.81 115 PHE A C 1
ATOM 832 O O . PHE A 1 115 ? -9.369 5.375 14.902 1.00 94.81 115 PHE A O 1
ATOM 839 N N . MET A 1 116 ? -11.032 6.519 15.853 1.00 95.19 116 MET A N 1
ATOM 840 C CA . MET A 1 116 ? -11.337 7.288 14.642 1.00 95.19 116 MET A CA 1
ATOM 841 C C . MET A 1 116 ? -10.203 8.235 14.235 1.00 95.19 116 MET A C 1
ATOM 843 O O . MET A 1 116 ? -9.966 8.415 13.039 1.00 95.19 116 MET A O 1
ATOM 847 N N . GLN A 1 117 ? -9.525 8.864 15.198 1.00 95.94 117 GLN A N 1
ATOM 848 C CA . GLN A 1 117 ? -8.390 9.745 14.916 1.00 95.94 117 GLN A CA 1
ATOM 849 C C . GLN A 1 117 ? -7.206 8.962 14.348 1.00 95.94 117 GLN A C 1
ATOM 851 O O . GLN A 1 117 ? -6.618 9.392 13.353 1.00 95.94 117 GLN A O 1
ATOM 856 N N . ASP A 1 118 ? -6.898 7.814 14.945 1.00 95.06 118 ASP A N 1
ATOM 857 C CA . ASP A 1 118 ? -5.813 6.939 14.502 1.00 95.06 118 ASP A CA 1
ATOM 858 C C . ASP A 1 118 ? -6.107 6.383 13.108 1.00 95.06 118 ASP A C 1
ATOM 860 O O . ASP A 1 118 ? -5.303 6.549 12.193 1.00 95.06 118 ASP A O 1
ATOM 864 N N . MET A 1 119 ? -7.327 5.889 12.889 1.00 94.81 119 MET A N 1
ATOM 865 C CA . MET A 1 119 ? -7.770 5.413 11.582 1.00 94.81 119 MET A CA 1
ATOM 866 C C . MET A 1 119 ? -7.584 6.477 10.490 1.00 94.81 119 MET A C 1
ATOM 868 O O . MET A 1 119 ? -7.022 6.199 9.432 1.00 94.81 119 MET A O 1
ATOM 872 N N . MET A 1 120 ? -8.037 7.711 10.731 1.00 95.56 120 MET A N 1
ATOM 873 C CA . MET A 1 120 ? -7.919 8.792 9.745 1.00 95.56 120 MET A CA 1
ATOM 874 C C . MET A 1 120 ? -6.463 9.132 9.429 1.00 95.56 120 MET A C 1
ATOM 876 O O . MET A 1 120 ? -6.134 9.388 8.270 1.00 95.56 120 MET A O 1
ATOM 880 N N . ARG A 1 121 ? -5.593 9.123 10.443 1.00 95.75 121 ARG A N 1
ATOM 881 C CA . ARG A 1 121 ? -4.155 9.330 10.265 1.00 95.75 121 ARG A CA 1
ATOM 882 C C . ARG A 1 121 ? -3.557 8.236 9.387 1.00 95.75 121 ARG A C 1
ATOM 884 O O . ARG A 1 121 ? -2.917 8.551 8.388 1.00 95.75 121 ARG A O 1
ATOM 891 N N . GLU A 1 122 ? -3.819 6.978 9.715 1.00 94.69 122 GLU A N 1
ATOM 892 C CA . GLU A 1 122 ? -3.248 5.838 9.003 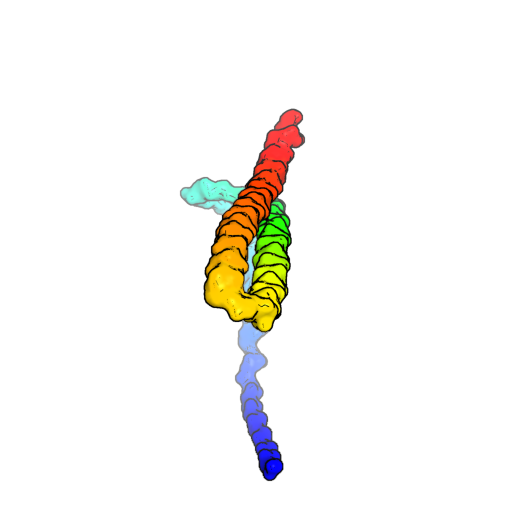1.00 94.69 122 GLU A CA 1
ATOM 893 C C . GLU A 1 122 ? -3.697 5.758 7.546 1.00 94.69 122 GLU A C 1
ATOM 895 O O . GLU A 1 122 ? -2.874 5.512 6.667 1.00 94.69 122 GLU A O 1
ATOM 900 N N . TYR A 1 123 ? -4.973 6.034 7.255 1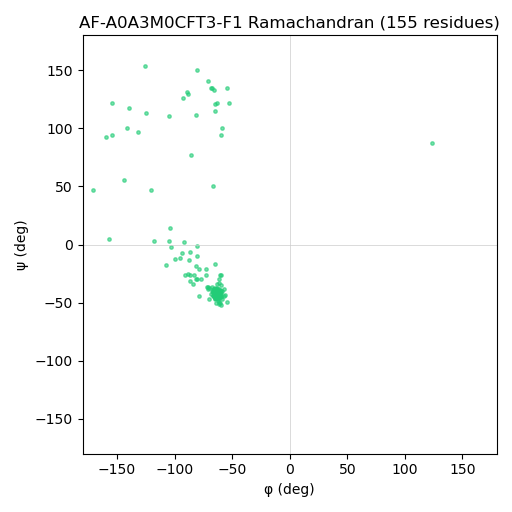.00 94.62 123 TYR A N 1
ATOM 901 C CA . TYR A 1 123 ? -5.439 6.104 5.869 1.00 94.62 123 TYR A CA 1
ATOM 902 C C . TYR A 1 123 ? -4.688 7.179 5.083 1.00 94.62 123 TYR A C 1
ATOM 904 O O . TYR A 1 123 ? -4.256 6.922 3.962 1.00 94.62 123 TYR A O 1
ATOM 912 N N . MET A 1 124 ? -4.514 8.375 5.650 1.00 95.12 124 MET A N 1
ATOM 913 C CA . MET A 1 124 ? -3.798 9.461 4.971 1.00 95.12 124 MET A CA 1
ATOM 914 C C . MET A 1 124 ? -2.326 9.115 4.731 1.00 95.12 124 MET A C 1
ATOM 916 O O . MET A 1 124 ? -1.798 9.382 3.648 1.00 95.12 124 MET A O 1
ATOM 920 N N . GLU A 1 125 ? -1.673 8.499 5.715 1.00 95.38 125 GLU A N 1
ATOM 921 C CA . GLU A 1 125 ? -0.291 8.033 5.595 1.00 95.38 125 GLU A CA 1
ATOM 922 C C . GLU A 1 125 ? -0.153 6.959 4.508 1.00 95.38 125 GLU A C 1
ATOM 924 O O . GLU A 1 125 ? 0.722 7.068 3.646 1.00 95.38 125 GLU A O 1
ATOM 929 N N . GLU A 1 126 ? -1.055 5.977 4.470 1.00 94.38 126 GLU A N 1
ATOM 930 C CA . GLU A 1 126 ? -1.020 4.910 3.467 1.00 94.38 126 GLU A CA 1
ATOM 931 C C . GLU A 1 126 ? -1.383 5.407 2.068 1.00 94.38 126 GLU A C 1
ATOM 933 O O . GLU A 1 126 ? -0.730 5.023 1.101 1.00 94.38 126 GLU A O 1
ATOM 938 N N . PHE A 1 127 ? -2.332 6.337 1.925 1.00 91.69 127 PHE A N 1
ATOM 939 C CA . PHE A 1 127 ? -2.595 6.981 0.633 1.00 91.69 127 PHE A CA 1
ATOM 940 C C . PHE A 1 127 ? -1.370 7.741 0.113 1.00 91.69 127 PHE A C 1
ATOM 942 O O . PHE A 1 127 ? -1.043 7.645 -1.073 1.00 91.69 127 PHE A O 1
ATOM 949 N N . SER A 1 128 ? -0.667 8.463 0.989 1.00 94.06 128 SER A N 1
ATOM 950 C CA . SER A 1 128 ? 0.572 9.162 0.635 1.00 94.06 128 SER A CA 1
ATOM 951 C C . SER A 1 128 ? 1.675 8.184 0.214 1.00 94.06 128 SER A C 1
ATOM 953 O O . SER A 1 128 ? 2.348 8.379 -0.807 1.00 94.06 128 SER A O 1
ATOM 955 N N . LYS A 1 129 ? 1.824 7.079 0.953 1.00 94.62 129 LYS A N 1
ATOM 956 C CA . LYS A 1 129 ? 2.786 6.015 0.650 1.00 94.62 129 LYS A CA 1
ATOM 957 C C . LYS A 1 129 ? 2.481 5.337 -0.686 1.00 94.62 129 LYS A C 1
ATOM 959 O O . LYS A 1 129 ? 3.383 5.170 -1.508 1.00 94.62 129 LYS A O 1
ATOM 964 N N . LEU A 1 130 ? 1.216 5.009 -0.947 1.00 92.12 130 LEU A N 1
ATOM 965 C CA . LEU A 1 130 ? 0.783 4.387 -2.198 1.00 92.12 130 LEU A CA 1
ATOM 966 C C . LEU A 1 130 ? 0.989 5.325 -3.394 1.00 92.12 130 LEU A C 1
ATOM 968 O O . LEU A 1 130 ? 1.467 4.892 -4.442 1.00 92.12 130 LEU A O 1
ATOM 972 N N . GLY A 1 131 ? 0.691 6.617 -3.224 1.00 89.12 131 GLY A N 1
ATOM 973 C CA . GLY A 1 131 ? 0.966 7.643 -4.230 1.00 89.12 131 GLY A CA 1
ATOM 974 C C . GLY A 1 131 ? 2.458 7.777 -4.535 1.00 89.12 131 GLY A C 1
ATOM 975 O O . GLY A 1 131 ? 2.842 7.851 -5.701 1.00 89.12 131 GLY A O 1
ATOM 976 N N . SER A 1 132 ? 3.302 7.722 -3.503 1.00 92.69 132 SER A N 1
ATOM 977 C CA . SER A 1 132 ? 4.762 7.749 -3.655 1.00 92.69 132 SER A CA 1
ATOM 978 C C . SER A 1 132 ? 5.276 6.528 -4.422 1.00 92.69 132 SER A C 1
ATOM 980 O O . SER A 1 132 ? 6.042 6.688 -5.369 1.00 92.69 132 SER A O 1
ATOM 982 N N . LEU A 1 133 ? 4.796 5.323 -4.092 1.00 91.25 133 LEU A N 1
ATOM 983 C CA . LEU A 1 133 ? 5.146 4.092 -4.812 1.00 91.25 133 LEU A CA 1
ATOM 984 C C . LEU A 1 133 ? 4.711 4.145 -6.280 1.00 91.25 133 LEU A C 1
ATOM 986 O O . LEU A 1 133 ? 5.473 3.778 -7.172 1.00 91.25 133 LEU A O 1
ATOM 990 N N . ALA A 1 134 ? 3.497 4.624 -6.554 1.00 85.25 134 ALA A N 1
ATOM 991 C CA . ALA A 1 134 ? 3.003 4.765 -7.920 1.00 85.25 134 ALA A CA 1
ATOM 992 C C . ALA A 1 134 ? 3.835 5.772 -8.735 1.00 85.25 134 ALA A C 1
ATOM 994 O O . ALA A 1 134 ? 4.182 5.495 -9.888 1.00 85.25 134 ALA A O 1
ATOM 995 N N . ALA A 1 135 ? 4.191 6.913 -8.136 1.00 87.88 135 ALA A N 1
ATOM 996 C CA . ALA A 1 135 ? 5.033 7.924 -8.767 1.00 87.88 135 ALA A CA 1
ATOM 997 C C . ALA A 1 135 ? 6.450 7.398 -9.041 1.00 87.88 135 ALA A C 1
ATOM 999 O O . ALA A 1 135 ? 6.963 7.574 -10.144 1.00 87.88 135 ALA A O 1
ATOM 1000 N N . GLU A 1 136 ? 7.055 6.700 -8.078 1.00 88.88 136 GLU A N 1
ATOM 1001 C CA . GLU A 1 136 ? 8.387 6.109 -8.219 1.00 88.88 136 GLU A CA 1
ATOM 1002 C C . GLU A 1 136 ? 8.428 5.063 -9.341 1.00 88.88 136 GLU A C 1
ATOM 1004 O O . GLU A 1 136 ? 9.321 5.0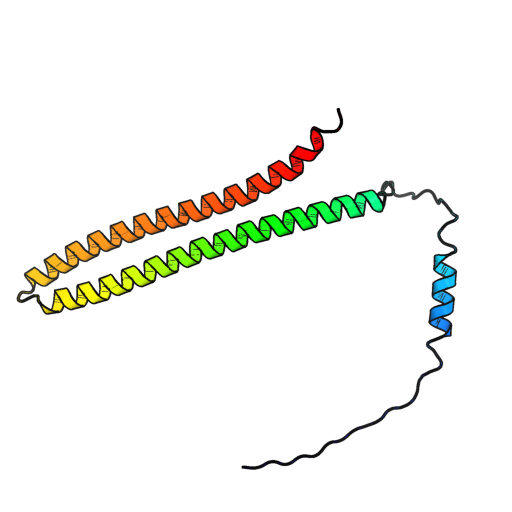98 -10.187 1.00 88.88 136 GLU A O 1
ATOM 1009 N N . ASN A 1 137 ? 7.440 4.165 -9.395 1.00 85.38 137 ASN A N 1
ATOM 1010 C CA . ASN A 1 137 ? 7.357 3.147 -10.445 1.00 85.38 137 ASN A CA 1
ATOM 1011 C C . ASN A 1 137 ? 7.140 3.767 -11.832 1.00 85.38 137 ASN A C 1
ATOM 1013 O O . ASN A 1 137 ? 7.728 3.311 -12.812 1.00 85.38 137 ASN A O 1
ATOM 1017 N N . SER A 1 138 ? 6.331 4.828 -11.912 1.00 82.31 138 SER A N 1
ATOM 1018 C CA . SER A 1 138 ? 6.097 5.555 -13.165 1.00 82.31 138 SER A CA 1
ATOM 1019 C C . SER A 1 138 ? 7.364 6.260 -13.646 1.00 82.31 138 SER A C 1
ATOM 1021 O O . SER A 1 138 ? 7.697 6.181 -14.825 1.00 82.31 138 SER A O 1
ATOM 1023 N N . LEU A 1 139 ? 8.101 6.907 -12.735 1.00 85.25 139 LEU A N 1
ATOM 1024 C CA . LEU A 1 139 ? 9.355 7.579 -13.063 1.00 85.25 139 LEU A CA 1
ATOM 1025 C C . LEU A 1 139 ? 10.410 6.575 -13.536 1.00 85.25 139 LEU A C 1
ATOM 1027 O O . LEU A 1 139 ? 11.019 6.794 -14.576 1.00 85.25 139 LEU A O 1
ATOM 1031 N N . LYS A 1 140 ? 10.575 5.446 -12.833 1.00 83.44 140 LYS A N 1
ATOM 1032 C CA . LYS A 1 140 ? 11.504 4.378 -13.240 1.00 83.44 140 LYS A CA 1
ATOM 1033 C C . LYS A 1 140 ? 11.201 3.860 -14.645 1.00 83.44 140 LYS A C 1
ATOM 1035 O O . LYS A 1 140 ? 12.115 3.742 -15.453 1.00 83.44 140 LYS A O 1
ATOM 1040 N N . GLY A 1 141 ? 9.924 3.624 -14.951 1.00 78.38 141 GLY A N 1
ATOM 1041 C CA . GLY A 1 141 ? 9.509 3.165 -16.277 1.00 78.38 141 GLY A CA 1
ATOM 1042 C C . GLY A 1 141 ? 9.817 4.166 -17.396 1.00 78.38 141 GLY A C 1
ATOM 1043 O O . GLY A 1 141 ? 10.140 3.750 -18.502 1.00 78.38 141 GLY A O 1
ATOM 1044 N N . VAL A 1 142 ? 9.752 5.475 -17.123 1.00 77.00 142 VAL A N 1
ATOM 1045 C CA . VAL A 1 142 ? 10.078 6.522 -18.109 1.00 77.00 142 VAL A CA 1
ATOM 1046 C C . VAL A 1 142 ? 11.589 6.706 -18.261 1.00 77.00 142 VAL A C 1
ATOM 1048 O O . VAL A 1 142 ? 12.078 6.774 -19.386 1.00 77.00 142 VAL A O 1
ATOM 1051 N N . THR A 1 143 ? 12.342 6.741 -17.161 1.00 78.38 143 THR A N 1
ATOM 1052 C CA . THR A 1 143 ? 13.795 6.961 -17.205 1.00 78.38 143 THR A CA 1
ATOM 1053 C C . THR A 1 143 ? 14.530 5.828 -17.924 1.00 78.38 143 THR A C 1
ATOM 1055 O O . THR A 1 143 ? 15.443 6.096 -18.703 1.00 78.38 143 THR A O 1
ATOM 1058 N N . GLU A 1 144 ? 14.111 4.569 -17.742 1.00 70.25 144 GLU A N 1
ATOM 1059 C CA . GLU A 1 144 ? 14.704 3.437 -18.474 1.00 70.25 144 GLU A CA 1
ATOM 1060 C C . GLU A 1 144 ? 14.513 3.553 -19.996 1.00 70.25 144 GLU A C 1
ATOM 1062 O O . GLU A 1 144 ? 15.397 3.169 -20.764 1.00 70.25 144 GLU A O 1
ATOM 1067 N N . LEU A 1 145 ? 13.397 4.135 -20.449 1.00 67.31 145 LEU A N 1
ATOM 1068 C CA . LEU A 1 145 ? 13.158 4.386 -21.873 1.00 67.31 145 LEU A CA 1
ATOM 1069 C C . LEU A 1 145 ? 14.057 5.504 -22.414 1.00 67.31 145 LEU A C 1
ATOM 1071 O O . LEU A 1 145 ? 14.534 5.418 -23.549 1.00 67.31 145 LEU A O 1
ATOM 1075 N N . GLU A 1 146 ? 14.296 6.554 -21.628 1.00 68.69 146 GLU A N 1
ATOM 1076 C CA . GLU A 1 146 ? 15.138 7.682 -22.037 1.00 68.69 146 GLU A CA 1
ATOM 1077 C C . GLU A 1 146 ? 16.614 7.282 -22.163 1.00 68.69 146 GLU A C 1
ATOM 1079 O O . GLU A 1 146 ? 17.254 7.632 -23.155 1.00 68.69 146 GLU A O 1
ATOM 1084 N N . GLU A 1 147 ? 17.158 6.498 -21.228 1.00 64.81 147 GLU A N 1
ATOM 1085 C CA . GLU A 1 147 ? 18.561 6.064 -21.291 1.00 64.81 147 GLU A CA 1
ATOM 1086 C C . GLU A 1 147 ? 18.857 5.184 -22.520 1.00 64.81 147 GLU A C 1
ATOM 1088 O O . GLU A 1 147 ? 19.906 5.330 -23.156 1.00 64.81 147 GLU A O 1
ATOM 1093 N N . GLU A 1 148 ? 17.923 4.316 -22.915 1.00 59.12 148 GLU A N 1
ATOM 1094 C CA . GLU A 1 148 ? 18.108 3.403 -24.050 1.00 59.12 148 GLU A CA 1
ATOM 1095 C C . GLU A 1 148 ? 17.874 4.084 -25.411 1.00 59.12 148 GLU A C 1
ATOM 1097 O O . GLU A 1 148 ? 18.521 3.738 -26.402 1.00 59.12 148 GLU A O 1
ATOM 1102 N N . THR A 1 149 ? 17.007 5.101 -25.461 1.00 61.53 149 THR A N 1
ATOM 1103 C CA . THR A 1 149 ? 16.721 5.858 -26.693 1.00 61.53 149 THR A CA 1
ATOM 1104 C C . THR A 1 149 ? 17.726 6.984 -26.964 1.00 61.53 149 THR A C 1
ATOM 1106 O O . THR A 1 149 ? 18.066 7.227 -28.125 1.00 61.53 149 THR A O 1
ATOM 1109 N N . LEU A 1 150 ? 18.263 7.644 -25.929 1.00 57.00 150 LEU A N 1
ATOM 1110 C CA . LEU A 1 150 ? 19.284 8.696 -26.073 1.00 57.00 150 LEU A CA 1
ATOM 1111 C C . LEU A 1 150 ? 20.726 8.166 -26.085 1.00 57.00 150 LEU A C 1
ATOM 1113 O O . LEU A 1 150 ? 21.597 8.798 -26.691 1.00 57.00 150 LEU A O 1
ATOM 1117 N N . GLY A 1 151 ? 20.997 7.001 -25.487 1.00 50.91 151 GLY A N 1
ATOM 1118 C CA . GLY A 1 151 ? 22.330 6.386 -25.482 1.00 50.91 151 GLY A CA 1
ATOM 1119 C C . GLY A 1 151 ? 22.877 6.058 -26.880 1.00 50.91 151 GLY A C 1
ATOM 1120 O O . GLY A 1 151 ? 24.091 6.082 -27.093 1.00 50.91 151 GLY A O 1
ATOM 1121 N N . THR A 1 152 ? 22.004 5.834 -27.867 1.00 51.19 152 THR A N 1
ATOM 1122 C CA . THR A 1 152 ? 22.399 5.529 -29.253 1.00 51.19 152 THR A CA 1
ATOM 1123 C C . THR A 1 152 ? 22.790 6.743 -30.096 1.00 51.19 152 THR A C 1
ATOM 1125 O O . THR A 1 152 ? 23.321 6.554 -31.182 1.00 51.19 152 THR A O 1
ATOM 1128 N N . HIS A 1 153 ? 22.572 7.982 -29.636 1.00 46.66 153 HIS A N 1
ATOM 1129 C CA . HIS A 1 153 ? 22.915 9.174 -30.432 1.00 46.66 153 HIS A CA 1
ATOM 1130 C C . HIS A 1 153 ? 24.321 9.733 -30.132 1.00 46.66 153 HIS A C 1
ATOM 1132 O O . HIS A 1 153 ? 24.784 10.651 -30.808 1.00 46.66 153 HIS A O 1
ATOM 1138 N N . LYS A 1 154 ? 25.020 9.206 -29.115 1.00 47.47 154 LYS A N 1
ATOM 1139 C CA . LYS A 1 154 ? 26.314 9.747 -28.655 1.00 47.47 154 LYS A CA 1
ATOM 1140 C C . LYS A 1 154 ? 27.540 8.940 -29.103 1.00 47.47 154 LYS A C 1
ATOM 1142 O O . LYS A 1 154 ? 28.654 9.340 -28.790 1.00 47.47 154 LYS A O 1
ATOM 1147 N N . THR A 1 155 ? 27.360 7.821 -29.805 1.00 45.47 155 THR A N 1
ATOM 1148 C CA . THR A 1 155 ? 28.461 6.917 -30.200 1.00 45.47 155 THR A CA 1
ATOM 1149 C C . THR A 1 155 ? 28.878 6.993 -31.674 1.00 45.47 155 THR A C 1
ATOM 1151 O O . THR A 1 155 ? 29.818 6.300 -32.039 1.00 45.47 155 THR A O 1
ATOM 1154 N N . ASP A 1 156 ? 28.281 7.885 -32.475 1.00 45.28 156 ASP A N 1
ATOM 1155 C CA . ASP A 1 156 ? 28.633 8.106 -33.894 1.00 45.28 156 ASP A CA 1
ATOM 1156 C C . ASP A 1 156 ? 29.088 9.559 -34.190 1.00 45.28 156 ASP A C 1
ATOM 1158 O O . ASP A 1 156 ? 28.641 10.201 -35.144 1.00 45.28 156 ASP A O 1
ATOM 1162 N N . SER A 1 157 ? 29.977 10.131 -33.370 1.00 39.44 157 SER A N 1
ATOM 1163 C CA . SER A 1 157 ? 30.736 11.350 -33.724 1.00 39.44 157 SER A CA 1
ATOM 1164 C C . SER A 1 157 ? 32.164 11.309 -33.214 1.00 39.44 157 SER A C 1
ATOM 1166 O O . SER A 1 157 ? 32.359 10.889 -32.052 1.00 39.44 157 SER A O 1
#

Solvent-accessible surface area (backbone atoms only — not comparable to full-atom values): 9571 Å² total; per-residue (Å²): 141,84,87,85,88,83,87,81,89,80,88,82,86,86,78,94,82,69,70,69,66,61,57,58,59,54,55,59,60,61,70,65,69,80,79,69,94,68,85,67,92,63,86,67,76,83,72,53,67,66,62,51,51,54,52,49,52,51,53,50,50,53,52,51,50,41,47,51,44,48,52,53,37,52,50,52,53,51,50,50,53,52,51,50,54,54,52,50,52,51,51,53,52,52,47,54,56,51,55,74,69,47,90,47,75,65,51,44,52,53,54,50,54,52,50,52,53,51,51,55,50,52,52,54,53,48,52,52,51,51,51,49,52,52,50,52,37,52,48,52,42,50,52,59,52,49,55,66,64,56,59,72,73,71,77,83,122

Secondary structure (DSSP, 8-state):
---------------TTSSSHHHHHHHHHHHGGGS-----SS------HHHHHHHHHHHHHHHHHHHHHHHHHHHHHHHHHHHHHHHHHHHHHHHHHHHTT--SHHHHHHHHHHHHHHHHHHHHHHHHHHHHHHHHHHHHHHHHHHHHHHGGGSS--

Nearest PDB structures (foldseek):
  4ke2-assembly1_A  TM=8.399E-01  e=3.652E+00  Pseudopleuronectes americanus
  4ke2-assembly2_B  TM=7.843E-01  e=5.331E+00  Pseudopleuronectes americanus

InterPro domains:
  IPR018968 Phasin [PF09361] (50-136)

Organism: NCBI:txid911205

Foldseek 3Di:
DDDDDDDDDDDDDDDPPPPPVVVVVVVVVVVVPPPDPDPDPPPPPPPDPVNVVVVVVLVVVLVVVLVVLVVVLVVVLVVLVVVLVVVVVVVVVVLVVLVVVDPDPVSNVVSVVVSVVVVVVSVVVSVVVSVVSVVVSVVVSVVSVVCSVVVVVPPPD

Sequence (157 aa):
MAQTKTASQTSTSGKTAAASDAAQKTAASVTAATTAATPNPIGIPAMDGEAFMALSTKNIQALSRMSDVFLTGVANVHSELSNFVSRRLQEDIDFQHSLSKCTSPGDVLEQYSVFMQDMMREYMEEFSKLGSLAAENSLKGVTELEEETLGTHKTDS

pLDDT: mean 73.52, std 22.9, range [33.28, 97.25]

Mean predicted aligned error: 16.94 Å